Protein AF-F8N6T9-F1 (afdb_monomer_lite)

Sequence (115 aa):
MFSNDQNIETIGQLVDVLKHYAGLQKEYIKLGTVEKTVRILTAIAMTVILGLLLVFVLVFLSFAIAFALGPTLGQVAAFSIVSGFHFLIFLLFIVFRKQWIERPLVRFLSKLLLS

Secondary structure (DSSP, 8-state):
--SHHHHHHHHHHHHHHHHHHHHHHHHHHHHHHHHHHHHHHHHHHHHHHHHHHHHHHHHHHHHHHHHHHHHHH-HHHHHHHHHHHHHHHHHHHHHTHIIIIIHHHHHHHHHHH--

Foldseek 3Di:
DPPPVVVVVVVVVVVVVVVVVVVVVVVVVVVLVVVLVVLVVVVVVVCVVVVVVVVVVLVVVLVVQLVVCCVPPHNVVSNVVSVVVVVVVVVVCVVCVCPPPVVVVVVSVCVSVVD

pLDDT: mean 72.51, std 12.11, range [44.69, 89.25]

InterPro domains:
  IPR009937 Putative Actinobacterial Holin-X, holin superfamily III [PF07332] (12-97)

Organism: NCBI:txid688246

Structure (mmCIF, N/CA/C/O backbone):
data_AF-F8N6T9-F1
#
_entry.id   AF-F8N6T9-F1
#
loop_
_atom_site.group_PDB
_atom_site.id
_atom_site.type_symbol
_atom_site.label_atom_id
_atom_site.label_alt_id
_atom_site.label_comp_id
_atom_site.label_asym_id
_atom_site.label_entity_id
_atom_site.label_seq_id
_atom_site.pdbx_PDB_ins_code
_atom_site.Cartn_x
_atom_site.Cartn_y
_atom_site.Cartn_z
_atom_site.occupancy
_atom_site.B_iso_or_equiv
_atom_site.auth_seq_id
_atom_site.auth_comp_id
_atom_site.auth_asym_id
_atom_site.auth_atom_id
_atom_site.pdbx_PDB_model_num
ATOM 1 N N . MET A 1 1 ? -47.021 -3.264 60.156 1.00 46.91 1 MET A N 1
ATOM 2 C CA . MET A 1 1 ? -46.511 -2.102 59.397 1.00 46.91 1 MET A CA 1
ATOM 3 C C . MET A 1 1 ? -44.973 -2.091 59.390 1.00 46.91 1 MET A C 1
ATOM 5 O O . MET A 1 1 ? -44.391 -1.052 59.626 1.00 46.91 1 MET A O 1
ATOM 9 N N . PHE A 1 2 ? -44.305 -3.234 59.148 1.00 44.69 2 PHE A N 1
ATOM 10 C CA . PHE A 1 2 ? -42.852 -3.369 59.401 1.00 44.69 2 PHE A CA 1
ATOM 11 C C . PHE A 1 2 ? -42.045 -4.072 58.290 1.00 44.69 2 PHE A C 1
ATOM 13 O O . PHE A 1 2 ? -40.848 -4.263 58.446 1.00 44.69 2 PHE A O 1
ATOM 20 N N . SER A 1 3 ? -42.656 -4.440 57.157 1.00 53.38 3 SER A N 1
ATOM 21 C CA . SER A 1 3 ? -41.920 -5.074 56.040 1.00 53.38 3 SER A CA 1
ATOM 22 C C . SER A 1 3 ? -41.518 -4.107 54.925 1.00 53.38 3 SER A C 1
ATOM 24 O O . SER A 1 3 ? -40.742 -4.487 54.055 1.00 53.38 3 SER A O 1
ATOM 26 N N . ASN A 1 4 ? -42.031 -2.873 54.925 1.00 57.50 4 ASN A N 1
ATOM 27 C CA . ASN A 1 4 ? -41.746 -1.916 53.854 1.00 57.50 4 ASN A CA 1
ATOM 28 C C . ASN A 1 4 ? -40.362 -1.264 54.016 1.00 57.50 4 ASN A C 1
ATOM 30 O O . ASN A 1 4 ? -39.658 -1.066 53.030 1.00 57.50 4 ASN A O 1
ATOM 34 N N . ASP A 1 5 ? -39.939 -1.015 55.257 1.00 59.78 5 ASP A N 1
ATOM 35 C CA . ASP A 1 5 ? -38.715 -0.256 55.541 1.00 59.78 5 ASP A CA 1
ATOM 36 C C . ASP A 1 5 ? -37.439 -1.074 55.279 1.00 59.78 5 ASP A C 1
ATOM 38 O O . ASP A 1 5 ? -36.495 -0.561 54.682 1.00 59.78 5 ASP A O 1
ATOM 42 N N . GLN A 1 6 ? -37.437 -2.380 55.585 1.00 59.78 6 GLN A N 1
ATOM 43 C CA . GLN A 1 6 ? -36.299 -3.260 55.263 1.00 59.78 6 GLN A CA 1
ATOM 44 C C . GLN A 1 6 ? -36.103 -3.466 53.756 1.00 59.78 6 GLN A C 1
ATOM 46 O O . GLN A 1 6 ? -34.983 -3.664 53.282 1.00 59.78 6 GLN A O 1
ATOM 51 N N . ASN A 1 7 ? -37.187 -3.411 52.979 1.00 59.94 7 ASN A N 1
ATOM 52 C CA . ASN A 1 7 ? -37.116 -3.592 51.535 1.00 59.94 7 ASN A CA 1
ATOM 53 C C . ASN A 1 7 ? -36.502 -2.354 50.860 1.00 59.94 7 ASN A C 1
ATOM 55 O O . ASN A 1 7 ? -35.681 -2.486 49.958 1.00 59.94 7 ASN A O 1
ATOM 59 N N . ILE A 1 8 ? -36.835 -1.152 51.347 1.00 63.53 8 ILE A N 1
ATOM 60 C CA . ILE A 1 8 ? -36.264 0.115 50.863 1.00 63.53 8 ILE A CA 1
ATOM 61 C C . ILE A 1 8 ? -34.759 0.191 51.161 1.00 63.53 8 ILE A C 1
ATOM 63 O O . ILE A 1 8 ? -33.987 0.612 50.301 1.00 63.53 8 ILE A O 1
ATOM 67 N N . GLU A 1 9 ? -34.326 -0.275 52.332 1.00 64.00 9 GLU A N 1
ATOM 68 C CA . GLU A 1 9 ? -32.909 -0.321 52.709 1.00 64.00 9 GLU A CA 1
ATOM 69 C C . GLU A 1 9 ? -32.112 -1.324 51.852 1.00 64.00 9 GLU A C 1
ATOM 71 O O . GLU A 1 9 ? -31.028 -1.010 51.358 1.00 64.00 9 GLU A O 1
ATOM 76 N N . THR A 1 10 ? -32.705 -2.486 51.556 1.00 65.25 10 THR A N 1
ATOM 77 C CA . THR A 1 10 ? -32.126 -3.500 50.655 1.00 65.25 10 THR A CA 1
ATOM 78 C C . THR A 1 10 ? -32.022 -2.991 49.211 1.00 65.25 10 THR A C 1
ATOM 80 O O . THR A 1 10 ? -31.005 -3.194 48.545 1.00 65.25 10 THR A O 1
ATOM 83 N N . ILE A 1 11 ? -33.045 -2.276 48.722 1.00 68.75 11 ILE A N 1
ATOM 84 C CA . ILE A 1 11 ? -33.033 -1.629 47.397 1.00 68.75 11 ILE A CA 1
ATOM 85 C C . ILE A 1 11 ? -31.953 -0.534 47.349 1.00 68.75 11 ILE A C 1
ATOM 87 O O . ILE A 1 11 ? -31.243 -0.420 46.351 1.00 68.75 11 ILE A O 1
ATOM 91 N N . GLY A 1 12 ? -31.783 0.237 48.427 1.00 70.00 12 GLY A N 1
ATOM 92 C CA . GLY A 1 12 ? -30.731 1.250 48.548 1.00 70.00 12 GLY A CA 1
ATOM 93 C C . GLY A 1 12 ? -29.324 0.655 48.473 1.00 70.00 12 GLY A C 1
ATOM 94 O O . GLY A 1 12 ? -28.495 1.136 47.700 1.00 70.00 12 GLY A O 1
ATOM 95 N N . GLN A 1 13 ? -29.076 -0.444 49.189 1.00 68.94 13 GLN A N 1
ATOM 96 C CA . GLN A 1 13 ? -27.798 -1.161 49.134 1.00 68.94 13 GLN A CA 1
ATOM 97 C C . GLN A 1 13 ? -27.524 -1.775 47.752 1.00 68.94 13 GLN A C 1
ATOM 99 O O . GLN A 1 13 ? -26.397 -1.708 47.263 1.00 68.94 13 GLN A O 1
ATOM 104 N N . LEU A 1 14 ? -28.544 -2.312 47.075 1.00 67.50 14 LEU A N 1
ATOM 105 C CA . LEU A 1 14 ? -28.420 -2.822 45.703 1.00 67.50 14 LEU A CA 1
ATOM 106 C C . LEU A 1 14 ? -28.053 -1.717 44.702 1.00 67.50 14 LEU A C 1
ATOM 108 O O . LEU A 1 14 ? -27.218 -1.938 43.824 1.00 67.50 14 LEU A O 1
ATOM 112 N N . VAL A 1 15 ? -28.637 -0.523 44.839 1.00 69.00 15 VAL A N 1
ATOM 113 C CA . VAL A 1 15 ? -28.320 0.640 43.992 1.00 69.00 15 VAL A CA 1
ATOM 114 C C . VAL A 1 15 ? -26.887 1.129 44.221 1.00 69.00 15 VAL A C 1
ATOM 116 O O . VAL A 1 15 ? -26.214 1.499 43.257 1.00 69.00 15 VAL A O 1
ATOM 119 N N . ASP A 1 16 ? -26.393 1.094 45.458 1.00 68.69 16 ASP A N 1
ATOM 120 C CA . ASP A 1 16 ? -25.018 1.490 45.780 1.00 6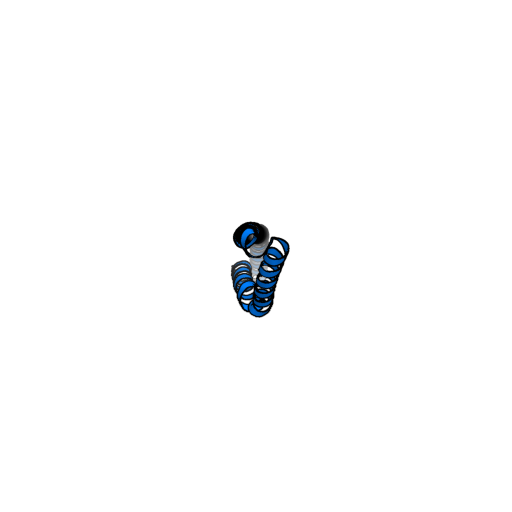8.69 16 ASP A CA 1
ATOM 121 C C . ASP A 1 16 ? -23.983 0.480 45.269 1.00 68.69 16 ASP A C 1
ATOM 123 O O . ASP A 1 16 ? -22.975 0.866 44.672 1.00 68.69 16 ASP A O 1
ATOM 127 N N . VAL A 1 17 ? -24.269 -0.821 45.385 1.00 64.75 17 VAL A N 1
ATOM 128 C CA . VAL A 1 17 ? -23.430 -1.880 44.801 1.00 64.75 17 VAL A CA 1
ATOM 129 C C . VAL A 1 17 ? -23.424 -1.790 43.272 1.00 64.75 17 VAL A C 1
ATOM 131 O O . VAL A 1 17 ? -22.362 -1.907 42.661 1.00 64.75 17 VAL A O 1
ATOM 134 N N . LEU A 1 18 ? -24.570 -1.503 42.640 1.00 62.22 18 LEU A N 1
ATOM 135 C CA . LEU A 1 18 ? -24.668 -1.269 41.193 1.00 62.22 18 LEU A CA 1
ATOM 136 C C . LEU A 1 18 ? -23.897 -0.020 40.747 1.00 62.22 18 LEU A C 1
ATOM 138 O O . LEU A 1 18 ? -23.212 -0.062 39.725 1.00 62.22 18 LEU A O 1
ATOM 142 N N . LYS A 1 19 ? -23.954 1.081 41.508 1.00 62.69 19 LYS A N 1
ATOM 143 C CA . LYS A 1 19 ? -23.142 2.285 41.259 1.00 62.69 19 LYS A CA 1
ATOM 144 C C . LYS A 1 19 ? -21.652 1.990 41.366 1.00 62.69 19 LYS A C 1
ATOM 146 O O . LYS A 1 19 ? -20.878 2.464 40.532 1.00 62.69 19 LYS A O 1
ATOM 151 N N . HIS A 1 20 ? -21.251 1.204 42.361 1.00 61.69 20 HIS A N 1
ATOM 152 C CA . HIS A 1 20 ? -19.854 0.848 42.557 1.00 61.69 20 HIS A CA 1
ATOM 153 C C . HIS A 1 20 ? -19.339 -0.075 41.440 1.00 61.69 20 HIS A C 1
ATOM 155 O O . HIS A 1 20 ? -18.259 0.167 40.896 1.00 61.69 20 HIS A O 1
ATOM 161 N N . TYR A 1 21 ? -20.155 -1.044 41.006 1.00 55.69 21 TYR A N 1
ATOM 162 C CA . TYR A 1 21 ? -19.875 -1.896 39.846 1.00 55.69 21 TYR A CA 1
ATOM 163 C C . TYR A 1 21 ? -19.793 -1.099 38.539 1.00 55.69 21 TYR A C 1
ATOM 165 O O . TYR A 1 21 ? -18.856 -1.285 37.765 1.00 55.69 21 TYR A O 1
ATOM 173 N N . ALA A 1 22 ? -20.716 -0.161 38.307 1.00 59.09 22 ALA A N 1
ATOM 174 C CA . ALA A 1 22 ? -20.695 0.716 37.135 1.00 59.09 22 ALA A CA 1
ATOM 175 C C . ALA A 1 22 ? -19.468 1.652 37.123 1.00 59.09 22 ALA A C 1
ATOM 177 O O . ALA A 1 22 ? -18.948 1.985 36.055 1.00 59.09 22 ALA A O 1
ATOM 178 N N . GLY A 1 23 ? -18.982 2.051 38.304 1.00 57.94 23 GLY A N 1
ATOM 179 C CA . GLY A 1 23 ? -17.737 2.801 38.478 1.00 57.94 23 GLY A CA 1
ATOM 180 C C . GLY A 1 23 ? -16.505 2.011 38.028 1.00 57.94 23 GLY A C 1
ATOM 181 O O . GLY A 1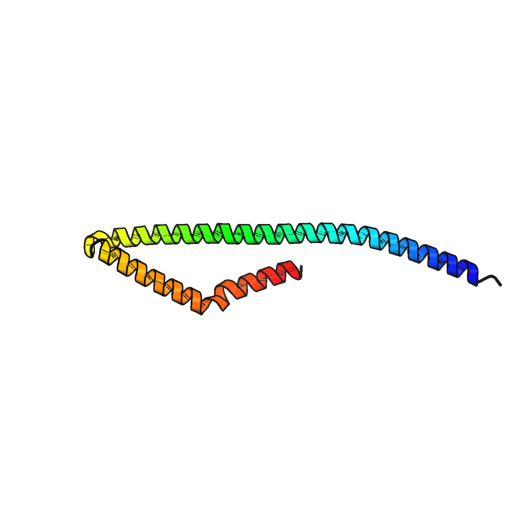 23 ? -15.729 2.517 37.218 1.00 57.94 23 GLY A O 1
ATOM 182 N N . LEU A 1 24 ? -16.372 0.753 38.468 1.00 55.19 24 LEU A N 1
ATOM 183 C CA . LEU A 1 24 ? -15.285 -0.142 38.038 1.00 55.19 24 LEU A CA 1
ATOM 184 C C . LEU A 1 24 ? -15.378 -0.496 36.545 1.00 55.19 24 LEU A C 1
ATOM 186 O O . LEU A 1 24 ? -14.368 -0.543 35.843 1.00 55.19 24 LEU A O 1
ATOM 190 N N . GLN A 1 25 ? -16.591 -0.701 36.030 1.00 54.78 25 GLN A N 1
ATOM 191 C CA . GLN A 1 25 ? -16.816 -1.026 34.621 1.00 54.78 25 GLN A CA 1
ATOM 192 C C . GLN A 1 25 ? -16.384 0.124 33.696 1.00 54.78 25 GLN A C 1
ATOM 194 O O . GLN A 1 25 ? -15.849 -0.116 32.616 1.00 54.78 25 GLN A O 1
ATOM 199 N N . LYS A 1 26 ? -16.532 1.381 34.138 1.00 54.25 26 LYS A N 1
ATOM 200 C CA . LYS A 1 26 ? -16.050 2.572 3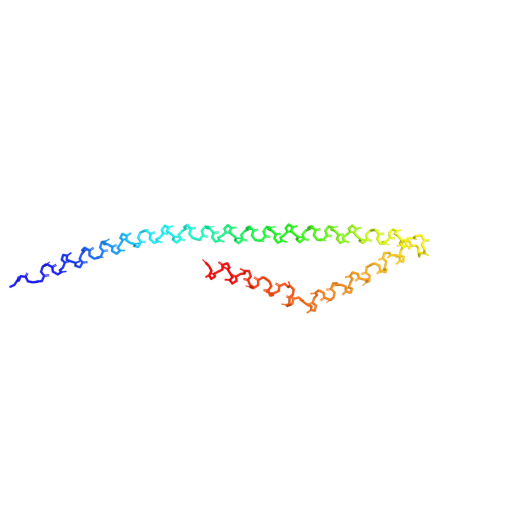3.418 1.00 54.25 26 LYS A CA 1
ATOM 201 C C . LYS A 1 26 ? -14.535 2.569 33.216 1.00 54.25 26 LYS A C 1
ATOM 203 O O . LYS A 1 26 ? -14.068 2.948 32.144 1.00 54.25 26 LYS A O 1
ATOM 208 N N . GLU A 1 27 ? -13.774 2.151 34.222 1.00 54.91 27 GLU A N 1
ATOM 209 C CA . GLU A 1 27 ? -12.310 2.129 34.168 1.00 54.91 27 GLU A CA 1
ATOM 210 C C . GLU A 1 27 ? -11.791 0.972 33.303 1.00 54.91 27 GLU A C 1
ATOM 212 O O . GLU A 1 27 ? -10.906 1.174 32.470 1.00 54.91 27 GLU A O 1
ATOM 217 N N . TYR A 1 28 ? -12.443 -0.193 33.376 1.00 50.78 28 TYR A N 1
ATOM 218 C CA . TYR A 1 28 ? -12.181 -1.326 32.481 1.00 50.78 28 TYR A CA 1
ATOM 219 C C . TYR A 1 28 ? -12.523 -1.027 31.014 1.00 50.78 28 TYR A C 1
ATOM 221 O O . TYR A 1 28 ? -11.753 -1.377 30.122 1.00 50.78 28 TYR A O 1
ATOM 229 N N . ILE A 1 29 ? -13.631 -0.327 30.739 1.00 54.34 29 ILE A N 1
ATOM 230 C CA . ILE A 1 29 ? -13.976 0.111 29.374 1.00 54.34 29 ILE A CA 1
ATOM 231 C C . ILE A 1 29 ? -12.947 1.127 28.862 1.00 54.34 29 ILE A C 1
ATOM 233 O O . ILE A 1 29 ? -12.556 1.082 27.694 1.00 54.34 29 ILE A O 1
ATOM 237 N N . LYS A 1 30 ? -12.469 2.027 29.727 1.00 56.59 30 LYS A N 1
ATOM 238 C CA . LYS A 1 30 ? -11.462 3.031 29.367 1.00 56.59 30 LYS A CA 1
ATOM 239 C C . LYS A 1 30 ? -10.121 2.379 29.020 1.00 56.59 30 LYS A C 1
ATOM 241 O O . LYS A 1 30 ? -9.549 2.702 27.982 1.00 56.59 30 LYS A O 1
ATOM 246 N N . LEU A 1 31 ? -9.661 1.426 29.832 1.00 59.75 31 LEU A N 1
ATOM 247 C CA . LEU A 1 31 ? -8.431 0.667 29.584 1.00 59.75 31 LEU A CA 1
ATOM 248 C C . LEU A 1 31 ? -8.550 -0.231 28.347 1.00 59.75 31 LEU A C 1
ATOM 250 O O . LEU A 1 31 ? -7.667 -0.200 27.491 1.00 59.75 31 LEU A O 1
ATOM 254 N N . GLY A 1 32 ? -9.677 -0.928 28.180 1.00 60.47 32 GLY A N 1
ATOM 255 C CA . GLY A 1 32 ? -9.945 -1.735 26.988 1.00 60.47 32 GLY A CA 1
ATOM 256 C C . GLY A 1 32 ? -9.963 -0.899 25.707 1.00 60.47 32 GLY A C 1
ATOM 257 O O . GLY A 1 32 ? -9.435 -1.322 24.683 1.00 60.47 32 GLY A O 1
ATOM 258 N N . THR A 1 33 ? -10.486 0.330 25.761 1.00 61.28 33 THR A N 1
ATOM 259 C CA . THR A 1 33 ? -10.487 1.253 24.612 1.00 61.28 33 THR A CA 1
ATOM 260 C C . THR A 1 33 ? -9.072 1.707 24.243 1.00 61.28 33 THR A C 1
ATOM 262 O O . THR A 1 33 ? -8.733 1.757 23.058 1.00 61.28 33 THR A O 1
ATOM 265 N N . VAL A 1 34 ? -8.226 2.005 25.235 1.00 70.44 34 VAL A N 1
ATOM 266 C CA . VAL A 1 34 ? -6.823 2.390 25.005 1.00 70.44 34 VAL A CA 1
ATOM 267 C C . VAL A 1 34 ? -6.038 1.226 24.407 1.00 70.44 34 VAL A C 1
ATOM 269 O O . VAL A 1 34 ? -5.357 1.412 23.400 1.00 70.44 34 VAL A O 1
ATOM 272 N N . GLU A 1 35 ? -6.181 0.019 24.952 1.00 69.38 35 GLU A N 1
ATOM 273 C CA . GLU A 1 35 ? -5.481 -1.166 24.447 1.00 69.38 35 GLU A CA 1
ATOM 274 C C . GLU A 1 35 ? -5.874 -1.481 22.994 1.00 69.38 35 GLU A C 1
ATOM 276 O O . GLU A 1 35 ? -5.017 -1.728 22.140 1.00 69.38 35 GLU A O 1
ATOM 281 N N . LYS A 1 36 ? -7.168 -1.374 22.672 1.00 72.00 36 LYS A N 1
ATOM 282 C CA . LYS A 1 36 ? -7.695 -1.546 21.310 1.00 72.00 36 LYS A CA 1
ATOM 283 C C . LYS A 1 36 ? -7.150 -0.489 20.352 1.00 72.00 36 LYS A C 1
ATOM 285 O O . LYS A 1 36 ? -6.741 -0.819 19.241 1.00 72.00 36 LYS A O 1
ATOM 290 N N . THR A 1 37 ? -7.082 0.763 20.800 1.00 71.19 37 THR A N 1
ATOM 291 C CA . THR A 1 37 ? -6.534 1.882 20.020 1.00 71.19 37 THR A CA 1
ATOM 292 C C . THR A 1 37 ? -5.056 1.667 19.714 1.00 71.19 37 THR A C 1
ATOM 294 O O . THR A 1 37 ? -4.655 1.771 18.556 1.00 71.19 37 THR A O 1
ATOM 297 N N . VAL A 1 38 ? -4.254 1.293 20.716 1.00 80.19 38 VAL A N 1
ATOM 298 C CA . VAL A 1 38 ? -2.828 0.989 20.530 1.00 80.19 38 VAL A CA 1
ATOM 299 C C . VAL A 1 38 ? -2.661 -0.189 19.577 1.00 80.19 38 VAL A C 1
ATOM 301 O O . VAL A 1 38 ? -1.877 -0.094 18.643 1.00 80.19 38 VAL A O 1
ATOM 304 N N . ARG A 1 39 ? -3.449 -1.260 19.722 1.00 77.19 39 ARG A N 1
ATOM 305 C CA . ARG A 1 39 ? -3.385 -2.426 18.830 1.00 77.19 39 ARG A CA 1
ATOM 306 C C . ARG A 1 39 ? -3.704 -2.069 17.372 1.00 77.19 39 ARG A C 1
ATOM 308 O O . ARG A 1 39 ? -3.006 -2.542 16.477 1.00 77.19 39 ARG A O 1
ATOM 315 N N . ILE A 1 40 ? -4.712 -1.225 17.119 1.00 75.19 40 ILE A N 1
ATOM 316 C CA . ILE A 1 40 ? -5.014 -0.711 15.767 1.00 75.19 40 ILE A CA 1
ATOM 317 C C . ILE A 1 40 ? -3.840 0.120 15.253 1.00 75.19 40 ILE A C 1
ATOM 319 O O . ILE A 1 40 ? -3.399 -0.075 14.122 1.00 75.19 40 ILE A O 1
ATOM 323 N N . LEU A 1 41 ? -3.308 1.015 16.086 1.00 77.38 41 LEU A N 1
ATOM 324 C CA . LEU A 1 41 ? -2.192 1.878 15.721 1.00 77.38 41 LEU A CA 1
ATOM 325 C C . LEU A 1 41 ? -0.945 1.059 15.360 1.00 77.38 41 LEU A C 1
ATOM 327 O O . LEU A 1 41 ? -0.345 1.289 14.314 1.00 77.38 41 LEU A O 1
ATOM 331 N N . THR A 1 42 ? -0.595 0.058 16.172 1.00 80.25 42 THR A N 1
ATOM 332 C CA . THR A 1 42 ? 0.521 -0.860 15.917 1.00 80.25 42 THR A CA 1
ATOM 333 C C . THR A 1 42 ? 0.305 -1.650 14.634 1.00 80.25 42 THR A C 1
ATOM 335 O O . THR A 1 42 ? 1.245 -1.836 13.870 1.00 80.25 42 THR A O 1
ATOM 338 N N . ALA A 1 43 ? -0.921 -2.084 14.353 1.00 77.06 43 ALA A N 1
ATOM 339 C CA . ALA A 1 43 ? -1.231 -2.807 13.128 1.00 77.06 43 ALA A CA 1
ATOM 340 C C . ALA A 1 43 ? -1.111 -1.948 11.870 1.00 77.06 43 ALA A C 1
ATOM 342 O O . ALA A 1 43 ? -0.556 -2.396 10.865 1.00 77.06 43 ALA A O 1
ATOM 343 N N . ILE A 1 44 ? -1.613 -0.712 11.929 1.00 78.25 44 ILE A N 1
ATOM 344 C CA . ILE A 1 44 ? -1.456 0.266 10.854 1.00 78.25 44 ILE A CA 1
ATOM 345 C C . ILE A 1 44 ? 0.033 0.540 10.657 1.00 78.25 44 ILE A C 1
ATOM 347 O O . ILE A 1 44 ? 0.518 0.433 9.535 1.00 78.25 44 ILE A O 1
ATOM 351 N N . ALA A 1 45 ? 0.773 0.802 11.736 1.00 83.75 45 ALA A N 1
ATOM 352 C CA . ALA A 1 45 ? 2.212 1.026 11.682 1.00 83.75 45 ALA A CA 1
ATOM 353 C C . ALA A 1 45 ? 2.953 -0.168 11.059 1.00 83.75 45 ALA A C 1
ATOM 355 O O . ALA A 1 45 ? 3.719 0.026 10.121 1.00 83.75 45 ALA A O 1
ATOM 356 N N . MET A 1 46 ? 2.679 -1.403 11.495 1.00 78.62 46 MET A N 1
ATOM 357 C CA . MET A 1 46 ? 3.260 -2.613 10.899 1.00 78.62 46 MET A CA 1
ATOM 358 C C . MET A 1 46 ? 2.935 -2.731 9.412 1.00 78.62 46 MET A C 1
ATOM 360 O O . MET A 1 46 ? 3.825 -3.020 8.617 1.00 78.62 46 MET A O 1
ATOM 364 N N . THR A 1 47 ? 1.681 -2.491 9.029 1.00 78.25 47 THR A N 1
ATOM 365 C CA . THR A 1 47 ? 1.242 -2.565 7.630 1.00 78.25 47 THR A CA 1
ATOM 366 C C . THR A 1 47 ? 1.958 -1.522 6.777 1.00 78.25 47 THR A C 1
ATOM 368 O O . THR A 1 47 ? 2.417 -1.836 5.683 1.00 78.25 47 THR A O 1
ATOM 371 N N . VAL A 1 48 ? 2.101 -0.297 7.286 1.00 83.50 48 VAL A N 1
ATOM 372 C CA . VAL A 1 48 ? 2.815 0.791 6.610 1.00 83.50 48 VAL A CA 1
ATOM 373 C C . VAL A 1 48 ? 4.300 0.464 6.475 1.00 83.50 48 VAL A C 1
ATOM 375 O O . VAL A 1 48 ? 4.840 0.595 5.383 1.00 83.50 48 VAL A O 1
ATOM 378 N N . ILE A 1 49 ? 4.949 -0.009 7.543 1.00 89.06 49 ILE A N 1
ATOM 379 C CA . ILE A 1 49 ? 6.372 -0.379 7.533 1.00 89.06 49 ILE A CA 1
ATOM 380 C C . ILE A 1 49 ? 6.628 -1.518 6.540 1.00 89.06 49 ILE A C 1
ATOM 382 O O . ILE A 1 49 ? 7.512 -1.405 5.695 1.00 89.06 49 ILE A O 1
ATOM 386 N N . LEU A 1 50 ? 5.837 -2.594 6.602 1.00 81.50 50 LEU A N 1
ATOM 387 C CA . LEU A 1 50 ? 5.945 -3.720 5.670 1.00 81.50 50 LEU A CA 1
ATOM 388 C C . LEU A 1 50 ? 5.656 -3.291 4.229 1.00 81.50 50 LEU A C 1
ATOM 390 O O . LEU A 1 50 ? 6.381 -3.686 3.321 1.00 81.50 50 LEU A O 1
ATOM 394 N N . GLY A 1 51 ? 4.628 -2.467 4.018 1.00 84.56 51 GLY A N 1
ATOM 395 C CA . GLY A 1 51 ? 4.281 -1.933 2.704 1.00 84.56 51 GLY A CA 1
ATOM 396 C C . GLY A 1 51 ? 5.405 -1.084 2.113 1.00 84.56 51 GLY A C 1
ATOM 397 O O . GLY A 1 51 ? 5.793 -1.297 0.967 1.00 84.56 51 GLY A O 1
ATOM 398 N N . LEU A 1 52 ? 5.983 -0.182 2.909 1.00 86.00 52 LEU A N 1
ATOM 399 C CA . LEU A 1 52 ? 7.150 0.614 2.525 1.00 86.00 52 LEU A CA 1
ATOM 400 C C . LEU A 1 52 ? 8.336 -0.275 2.160 1.00 86.00 52 LEU A C 1
ATOM 402 O O . LEU A 1 52 ? 8.945 -0.068 1.113 1.00 86.00 52 LEU A O 1
ATOM 406 N N . LEU A 1 53 ? 8.641 -1.278 2.986 1.00 89.25 53 LEU A N 1
ATOM 407 C CA . LEU A 1 53 ? 9.744 -2.201 2.733 1.00 89.25 53 LEU A CA 1
ATOM 408 C C . LEU A 1 53 ? 9.550 -2.955 1.410 1.00 89.25 53 LEU A C 1
ATOM 410 O O . LEU A 1 53 ? 10.483 -3.078 0.620 1.00 89.25 53 LEU A O 1
ATOM 414 N N . LEU A 1 54 ? 8.327 -3.412 1.142 1.00 84.56 54 LEU A N 1
ATOM 415 C CA . LEU A 1 54 ? 7.977 -4.120 -0.086 1.00 84.56 54 LEU A CA 1
ATOM 416 C C . LEU A 1 54 ? 8.147 -3.214 -1.315 1.00 84.56 54 LEU A C 1
ATOM 418 O O . LEU A 1 54 ? 8.774 -3.622 -2.292 1.00 84.56 54 LEU A O 1
ATOM 422 N N . VAL A 1 55 ? 7.667 -1.967 -1.248 1.00 85.44 55 VAL A N 1
ATOM 423 C CA . VAL A 1 55 ? 7.875 -0.969 -2.313 1.00 85.44 55 VAL A CA 1
ATOM 424 C C . VAL A 1 55 ? 9.365 -0.723 -2.546 1.00 85.44 55 VAL A C 1
ATOM 426 O O . VAL A 1 55 ? 9.808 -0.724 -3.693 1.00 85.44 55 VAL A O 1
ATOM 429 N N . PHE A 1 56 ? 10.152 -0.578 -1.479 1.00 89.12 56 PHE A N 1
ATOM 430 C CA . PHE A 1 56 ? 11.603 -0.415 -1.573 1.00 89.12 56 PHE A CA 1
ATOM 431 C C . PHE A 1 56 ? 12.263 -1.573 -2.329 1.00 89.12 56 PHE A C 1
ATOM 433 O O . PHE A 1 56 ? 13.024 -1.341 -3.269 1.00 89.12 56 PHE A O 1
ATOM 440 N N . VAL A 1 57 ? 11.937 -2.815 -1.965 1.00 88.88 57 VAL A N 1
ATOM 441 C CA . VAL A 1 57 ? 12.463 -4.010 -2.640 1.00 88.88 57 VAL A CA 1
ATOM 442 C C . VAL A 1 57 ? 12.076 -4.026 -4.120 1.00 88.88 57 VAL A C 1
ATOM 444 O O . VAL A 1 57 ? 12.934 -4.280 -4.963 1.00 88.88 57 VAL A O 1
ATOM 447 N N . LEU A 1 58 ? 10.821 -3.714 -4.459 1.00 85.62 58 LEU A N 1
ATOM 448 C CA . LEU A 1 58 ? 10.358 -3.681 -5.851 1.00 85.62 58 LEU A CA 1
ATOM 449 C C . LEU A 1 58 ? 11.103 -2.641 -6.693 1.00 85.62 58 LEU A C 1
ATOM 451 O O . LEU A 1 58 ? 11.482 -2.926 -7.829 1.00 85.62 58 LEU A O 1
ATOM 455 N N . VAL A 1 59 ? 11.355 -1.454 -6.140 1.00 86.50 59 VAL A N 1
ATOM 456 C CA . VAL A 1 59 ? 12.110 -0.401 -6.832 1.00 86.50 59 VAL A CA 1
ATOM 457 C C . VAL A 1 59 ? 13.548 -0.852 -7.091 1.00 86.50 59 VAL A C 1
ATOM 459 O O . VAL A 1 59 ? 14.023 -0.763 -8.223 1.00 86.50 59 VAL A O 1
ATOM 462 N N . PHE A 1 60 ? 14.235 -1.400 -6.085 1.00 88.75 60 PHE A N 1
ATOM 463 C CA . PHE A 1 60 ? 15.598 -1.910 -6.267 1.00 88.75 60 PHE A CA 1
ATOM 464 C C . PHE A 1 60 ? 15.666 -3.067 -7.266 1.00 88.75 60 PHE A C 1
ATOM 466 O O . PHE A 1 60 ? 16.565 -3.106 -8.107 1.00 88.75 60 PHE A O 1
ATOM 473 N N . LEU A 1 61 ? 14.692 -3.975 -7.225 1.00 88.00 61 LEU A N 1
ATOM 474 C CA . LEU A 1 61 ? 14.591 -5.071 -8.181 1.00 88.00 61 LEU A CA 1
ATOM 475 C C . LEU A 1 61 ? 14.361 -4.553 -9.608 1.00 88.00 61 LEU A C 1
ATOM 477 O O . LEU A 1 61 ? 14.975 -5.049 -10.550 1.00 88.00 61 LEU A O 1
ATOM 481 N N . SER A 1 62 ? 13.540 -3.512 -9.767 1.00 85.88 62 SER A N 1
ATOM 482 C CA . SER A 1 62 ? 13.316 -2.845 -11.056 1.00 85.88 62 SER A CA 1
ATOM 483 C C . SER A 1 62 ? 14.610 -2.293 -11.638 1.00 85.88 62 SER A C 1
ATOM 485 O O . 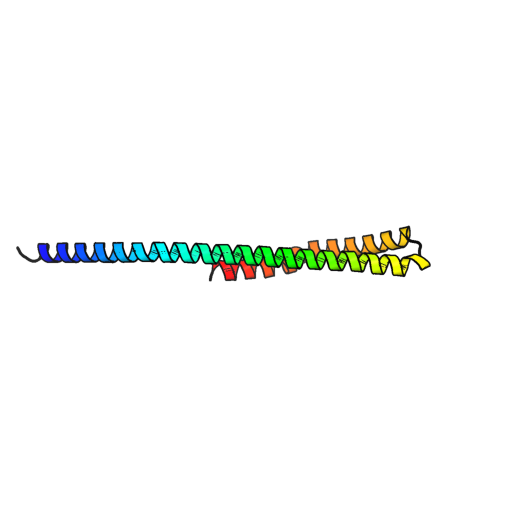SER A 1 62 ? 14.900 -2.518 -12.813 1.00 85.88 62 SER A O 1
ATOM 487 N N . PHE A 1 63 ? 15.408 -1.609 -10.813 1.00 85.25 63 PHE A N 1
ATOM 488 C CA . PHE A 1 63 ? 16.712 -1.105 -11.233 1.00 85.25 63 PHE A CA 1
ATOM 489 C C . PHE A 1 63 ? 17.653 -2.241 -11.624 1.00 85.25 63 PHE A C 1
ATOM 491 O O . PHE A 1 63 ? 18.282 -2.155 -12.674 1.00 85.25 63 PHE A O 1
ATOM 498 N N . ALA A 1 64 ? 17.710 -3.322 -10.844 1.00 88.56 64 ALA A N 1
ATOM 499 C CA . ALA A 1 64 ? 18.549 -4.474 -11.164 1.00 88.56 64 ALA A CA 1
ATOM 500 C C . ALA A 1 64 ? 18.201 -5.075 -12.538 1.00 88.56 64 ALA A C 1
ATOM 502 O O . ALA A 1 64 ? 19.092 -5.317 -13.352 1.00 88.56 64 ALA A O 1
ATOM 503 N N . ILE A 1 65 ? 16.909 -5.254 -12.832 1.00 86.00 65 ILE A N 1
ATOM 504 C CA . ILE A 1 65 ? 16.445 -5.787 -14.121 1.00 86.00 65 ILE A CA 1
ATOM 505 C C . ILE A 1 65 ? 16.748 -4.804 -15.262 1.00 86.00 65 ILE A C 1
ATOM 507 O O . ILE A 1 65 ? 17.238 -5.216 -16.312 1.00 86.00 65 ILE A O 1
ATOM 511 N N . ALA A 1 66 ? 16.504 -3.505 -15.065 1.00 86.94 66 ALA A N 1
ATOM 512 C CA . ALA A 1 66 ? 16.781 -2.487 -16.078 1.00 86.94 66 ALA A CA 1
ATOM 513 C C . ALA A 1 66 ? 18.283 -2.375 -16.398 1.00 86.94 66 ALA A C 1
ATOM 515 O O . ALA A 1 66 ? 18.659 -2.237 -17.562 1.00 86.94 66 ALA A O 1
ATOM 516 N N . PHE A 1 67 ? 19.151 -2.491 -15.389 1.00 83.50 67 PHE A N 1
ATOM 517 C CA . PHE A 1 67 ? 20.601 -2.537 -15.581 1.00 83.50 67 PHE A CA 1
ATOM 518 C C . PHE A 1 67 ? 21.059 -3.828 -16.263 1.00 83.50 67 PHE A C 1
ATOM 520 O O . PHE A 1 67 ? 21.922 -3.763 -17.133 1.00 83.50 67 PHE A O 1
ATOM 527 N N . ALA A 1 68 ? 20.467 -4.980 -15.938 1.00 86.56 68 ALA A N 1
ATOM 528 C CA . ALA A 1 68 ? 20.792 -6.249 -16.591 1.00 86.56 68 ALA A CA 1
ATOM 529 C C . ALA A 1 68 ? 20.378 -6.279 -18.076 1.00 86.56 68 ALA A C 1
ATOM 531 O O . ALA A 1 68 ? 21.098 -6.825 -18.908 1.00 86.56 68 ALA A O 1
ATOM 532 N N . LEU A 1 69 ? 19.240 -5.667 -18.418 1.00 83.12 69 LEU A N 1
ATOM 533 C CA . LEU A 1 69 ? 18.731 -5.562 -19.796 1.00 83.12 69 LEU A CA 1
ATOM 534 C C . LEU A 1 69 ? 19.314 -4.374 -20.578 1.00 83.12 69 LEU A C 1
ATOM 536 O O . LEU A 1 69 ? 19.168 -4.280 -21.796 1.00 83.12 69 LEU A O 1
ATOM 540 N N . GLY A 1 70 ? 19.976 -3.453 -19.885 1.00 84.12 70 GLY A N 1
ATOM 541 C CA . GLY A 1 70 ? 20.571 -2.254 -20.457 1.00 84.12 70 GLY A CA 1
ATOM 542 C C . GLY A 1 70 ? 21.565 -2.498 -21.595 1.00 84.12 70 GLY A C 1
ATOM 543 O O . GLY A 1 70 ? 21.429 -1.849 -22.633 1.00 84.12 70 GLY A O 1
ATOM 544 N N . PRO A 1 71 ? 22.544 -3.407 -21.433 1.00 81.38 71 PRO A N 1
ATOM 545 C CA . PRO A 1 71 ? 23.556 -3.679 -22.450 1.00 81.38 71 PRO A CA 1
ATOM 546 C C . PRO A 1 71 ? 23.002 -4.300 -23.735 1.00 81.38 71 PRO A C 1
ATOM 548 O O . PRO A 1 71 ? 23.616 -4.157 -24.786 1.00 81.38 71 PRO A O 1
ATOM 551 N N . THR A 1 72 ? 21.866 -4.998 -23.668 1.00 81.50 72 THR A N 1
ATOM 552 C CA . THR A 1 72 ? 21.318 -5.755 -24.803 1.00 81.50 72 THR A CA 1
ATOM 553 C C . THR A 1 72 ? 20.287 -4.965 -25.603 1.00 81.50 72 THR A C 1
ATOM 555 O O . THR A 1 72 ? 20.279 -5.054 -26.827 1.00 81.50 72 THR A O 1
ATOM 558 N N . LEU A 1 73 ? 19.420 -4.195 -24.938 1.00 79.88 73 LEU A N 1
ATOM 559 C CA . LEU A 1 73 ? 18.314 -3.471 -25.584 1.00 79.88 73 LEU A CA 1
ATOM 560 C C . LEU A 1 73 ? 18.482 -1.940 -25.564 1.00 79.88 73 LEU A C 1
ATOM 562 O O . LEU A 1 73 ? 17.712 -1.227 -26.206 1.00 79.88 73 LEU A O 1
ATOM 566 N N . GLY A 1 74 ? 19.472 -1.419 -24.838 1.00 83.50 74 GLY A N 1
ATOM 567 C CA . GLY A 1 74 ? 19.589 0.004 -24.530 1.00 83.50 74 GLY A CA 1
ATOM 568 C C . GLY A 1 74 ? 18.709 0.408 -23.342 1.00 83.50 74 GLY A C 1
ATOM 569 O O . GLY A 1 74 ? 17.631 -0.140 -23.107 1.00 83.50 74 GLY A O 1
ATOM 570 N N . GLN A 1 75 ? 19.168 1.401 -22.572 1.00 78.44 75 GLN A N 1
ATOM 571 C CA . GLN A 1 75 ? 18.522 1.816 -21.317 1.00 78.44 75 GLN A CA 1
ATOM 572 C C . GLN A 1 75 ? 17.044 2.198 -21.497 1.00 78.44 75 GLN A C 1
ATOM 574 O O . GLN A 1 75 ? 16.201 1.775 -20.712 1.00 78.44 75 GLN A O 1
ATOM 579 N N . VAL A 1 76 ? 16.705 2.937 -22.558 1.00 83.06 76 VAL A N 1
ATOM 580 C CA . VAL A 1 76 ? 15.332 3.420 -22.797 1.00 83.06 76 VAL A CA 1
ATOM 581 C C . VAL A 1 76 ? 14.351 2.265 -23.029 1.00 83.06 76 VAL A C 1
ATOM 583 O O . VAL A 1 76 ? 13.250 2.254 -22.470 1.00 83.06 76 VAL A O 1
ATOM 586 N N . ALA A 1 77 ? 14.754 1.264 -23.814 1.00 83.12 77 ALA A N 1
ATOM 587 C CA . ALA A 1 77 ? 13.926 0.094 -24.084 1.00 83.12 77 ALA A CA 1
ATOM 588 C C . ALA A 1 77 ? 13.812 -0.809 -22.845 1.00 83.12 77 ALA A C 1
ATOM 590 O O . ALA A 1 77 ? 12.719 -1.277 -22.529 1.00 83.12 77 ALA A O 1
ATOM 591 N N . ALA A 1 78 ? 14.906 -0.983 -22.094 1.00 85.62 78 ALA A N 1
ATOM 592 C CA . ALA A 1 78 ? 14.912 -1.740 -20.844 1.00 85.62 78 ALA A CA 1
ATOM 593 C C . ALA A 1 78 ? 13.935 -1.152 -19.808 1.00 85.62 78 ALA A C 1
ATOM 595 O O . ALA A 1 78 ? 13.097 -1.878 -19.273 1.00 85.62 78 ALA A O 1
ATOM 596 N N . PHE A 1 79 ? 13.964 0.167 -19.581 1.00 83.69 79 PHE A N 1
ATOM 597 C CA . PH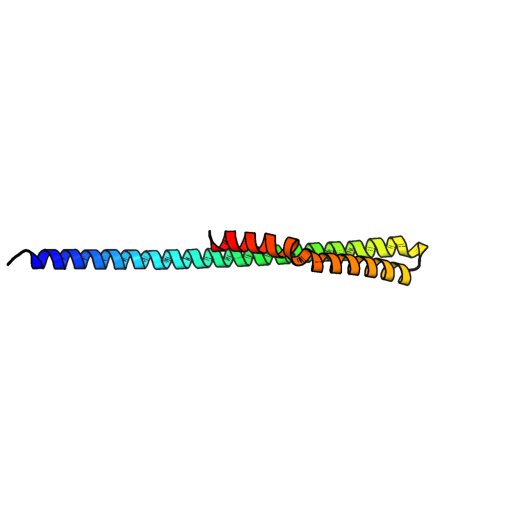E A 1 79 ? 13.013 0.824 -18.676 1.00 83.69 79 PHE A CA 1
ATOM 598 C C . PHE A 1 79 ? 11.565 0.733 -19.172 1.00 83.69 79 PHE A C 1
ATOM 600 O O . PHE A 1 79 ? 10.661 0.535 -18.363 1.00 83.69 79 PHE A O 1
ATOM 607 N N . SER A 1 80 ? 11.331 0.815 -20.485 1.00 86.12 80 SER A N 1
ATOM 608 C CA . SER A 1 80 ? 9.982 0.690 -21.058 1.00 86.12 80 SER A CA 1
ATOM 609 C C . SER A 1 80 ? 9.385 -0.703 -20.830 1.00 86.12 80 SER A C 1
ATOM 611 O O . SER A 1 80 ? 8.221 -0.820 -20.447 1.00 86.12 80 SER A O 1
ATOM 613 N N . ILE A 1 81 ? 10.188 -1.760 -20.987 1.00 85.38 81 ILE A N 1
ATOM 614 C CA . ILE A 1 81 ? 9.761 -3.146 -20.739 1.00 85.38 81 ILE A CA 1
ATOM 615 C C . ILE A 1 81 ? 9.504 -3.381 -19.247 1.00 85.38 81 ILE A C 1
ATOM 617 O O . ILE A 1 81 ? 8.462 -3.927 -18.881 1.00 85.38 81 ILE A O 1
ATOM 621 N N . VAL A 1 82 ? 10.414 -2.934 -18.375 1.00 87.38 82 VAL A N 1
ATOM 622 C CA . VAL A 1 82 ? 10.254 -3.065 -16.917 1.00 87.38 82 VAL A CA 1
ATOM 623 C C . VAL A 1 82 ? 9.019 -2.302 -16.433 1.00 87.38 82 VAL A C 1
ATOM 625 O O . VAL A 1 82 ? 8.272 -2.819 -15.602 1.00 87.38 82 VAL A O 1
ATOM 628 N N . SER A 1 83 ? 8.763 -1.113 -16.984 1.00 85.00 83 SER A N 1
ATOM 629 C CA . SER A 1 83 ? 7.563 -0.320 -16.697 1.00 85.00 83 SER A CA 1
ATOM 630 C C . SER A 1 83 ? 6.287 -1.034 -17.151 1.00 85.00 83 SER A C 1
ATOM 632 O O . SER A 1 83 ? 5.346 -1.163 -16.370 1.00 85.00 83 SER A O 1
ATOM 634 N N . GLY A 1 84 ? 6.268 -1.592 -18.368 1.00 87.94 84 GLY A N 1
ATOM 635 C CA . GLY A 1 84 ? 5.134 -2.378 -18.866 1.00 87.94 84 GLY A CA 1
ATOM 636 C C . GLY A 1 84 ? 4.833 -3.605 -17.998 1.00 87.94 84 GLY A C 1
ATOM 637 O O . GLY A 1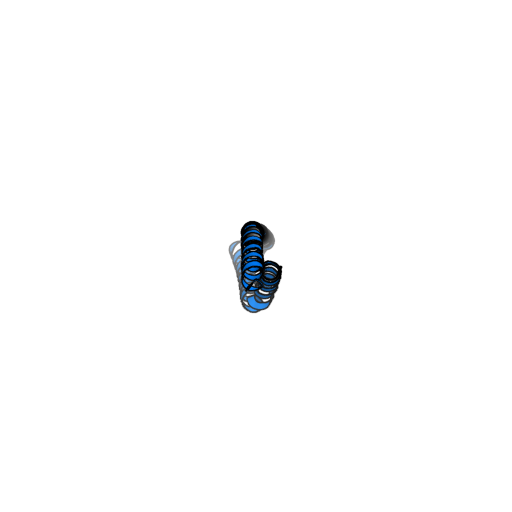 84 ? 3.676 -3.879 -17.680 1.00 87.94 84 GLY A O 1
ATOM 638 N N . PHE A 1 85 ? 5.872 -4.304 -17.536 1.00 85.81 85 PHE A N 1
ATOM 639 C CA . PHE A 1 85 ? 5.725 -5.423 -16.607 1.00 85.81 85 PHE A CA 1
ATOM 640 C C . PHE A 1 85 ? 5.168 -4.984 -15.243 1.00 85.81 85 PHE A C 1
ATOM 642 O O . PHE A 1 85 ? 4.244 -5.610 -14.721 1.00 85.81 85 PHE A O 1
ATOM 649 N N . HIS A 1 86 ? 5.654 -3.868 -14.690 1.00 83.25 86 HIS A N 1
ATOM 650 C CA . HIS A 1 86 ? 5.106 -3.301 -13.453 1.00 83.25 86 HIS A CA 1
ATOM 651 C C . HIS A 1 86 ? 3.653 -2.858 -13.611 1.00 83.25 86 HIS A C 1
ATOM 653 O O . HIS A 1 86 ? 2.854 -3.063 -12.700 1.00 83.25 86 HIS A O 1
ATOM 659 N N . PHE A 1 87 ? 3.284 -2.310 -14.768 1.00 85.06 87 PHE A N 1
ATOM 660 C CA . PHE A 1 87 ? 1.907 -1.929 -15.068 1.00 85.06 87 PHE A CA 1
ATOM 661 C C . PHE A 1 87 ? 0.974 -3.146 -15.107 1.00 85.06 87 PHE A C 1
ATOM 663 O O . PHE A 1 87 ? -0.128 -3.098 -14.563 1.00 85.06 87 PHE A O 1
ATOM 670 N N . LEU A 1 88 ? 1.431 -4.270 -15.670 1.00 85.88 88 LEU A N 1
ATOM 671 C CA . LEU A 1 88 ? 0.691 -5.535 -15.634 1.00 85.88 88 LEU A CA 1
ATOM 672 C C . LEU A 1 88 ? 0.532 -6.070 -14.208 1.00 85.88 88 LEU A C 1
ATOM 674 O O . LEU A 1 88 ? -0.570 -6.471 -13.835 1.00 85.88 88 LEU A O 1
ATOM 678 N N . ILE A 1 89 ? 1.592 -6.038 -13.392 1.00 82.88 89 ILE A N 1
ATOM 679 C CA . ILE A 1 89 ? 1.514 -6.411 -11.970 1.00 82.88 89 ILE A CA 1
ATOM 680 C C . ILE A 1 89 ? 0.532 -5.502 -11.229 1.00 82.88 89 ILE A C 1
ATOM 682 O O . ILE A 1 89 ? -0.280 -5.990 -10.447 1.00 82.88 89 ILE A O 1
ATOM 686 N N . PHE A 1 90 ? 0.573 -4.195 -11.486 1.00 81.06 90 PHE A N 1
ATOM 687 C CA . PHE A 1 90 ? -0.338 -3.227 -10.888 1.00 81.06 90 PHE A CA 1
ATOM 688 C C . PHE A 1 90 ? -1.797 -3.513 -11.269 1.00 81.06 90 PHE A C 1
ATOM 690 O O . PHE A 1 90 ? -2.671 -3.531 -10.402 1.00 81.06 90 PHE A O 1
ATOM 697 N N . LEU A 1 91 ? -2.057 -3.829 -12.542 1.00 82.69 91 LEU A N 1
ATOM 698 C CA . LEU A 1 91 ? -3.376 -4.242 -13.022 1.00 82.69 91 LEU A CA 1
ATOM 699 C C . LEU A 1 91 ? -3.852 -5.525 -12.320 1.00 82.69 91 LEU A C 1
ATOM 701 O O . LEU A 1 91 ? -4.985 -5.589 -11.843 1.00 82.69 91 LEU A O 1
ATOM 705 N N . LEU A 1 92 ? -2.972 -6.524 -12.198 1.00 79.31 92 LEU A N 1
ATOM 706 C CA . LEU A 1 92 ? -3.215 -7.756 -11.444 1.00 79.31 92 LEU A CA 1
ATOM 707 C C . LEU A 1 92 ? -3.565 -7.448 -9.982 1.00 79.31 92 LEU A C 1
ATOM 709 O O . LEU A 1 92 ? -4.569 -7.940 -9.474 1.00 79.31 92 LEU A O 1
ATOM 713 N N . PHE A 1 93 ? -2.806 -6.573 -9.323 1.00 77.06 93 PHE A N 1
ATOM 714 C CA . PHE A 1 93 ? -3.090 -6.131 -7.957 1.00 77.06 93 PHE A CA 1
ATOM 715 C C . PHE A 1 93 ? -4.460 -5.456 -7.829 1.00 77.06 93 PHE A C 1
ATOM 717 O O . PHE A 1 93 ? -5.170 -5.707 -6.855 1.00 77.06 93 PHE A O 1
ATOM 724 N N . ILE A 1 94 ? -4.873 -4.645 -8.809 1.00 72.81 94 ILE A N 1
ATOM 725 C CA . ILE A 1 94 ? -6.205 -4.021 -8.827 1.00 72.81 94 ILE A CA 1
ATOM 726 C C . ILE A 1 94 ? -7.309 -5.074 -8.965 1.00 72.81 94 ILE A C 1
ATOM 728 O O . ILE A 1 94 ? -8.307 -5.012 -8.242 1.00 72.81 94 ILE A O 1
ATOM 732 N N . VAL A 1 95 ? -7.140 -6.055 -9.854 1.00 75.81 95 VAL A N 1
ATOM 733 C CA . VAL A 1 95 ? -8.132 -7.122 -10.072 1.00 75.81 95 VAL A CA 1
ATOM 734 C C . VAL A 1 95 ? -8.250 -8.015 -8.834 1.00 75.81 95 VAL A C 1
ATOM 736 O O . VAL A 1 95 ? -9.352 -8.300 -8.363 1.00 75.81 95 VAL A O 1
ATOM 739 N N . PHE A 1 96 ? -7.119 -8.391 -8.238 1.00 67.56 96 PHE A N 1
ATOM 740 C CA . PHE A 1 96 ? -7.071 -9.225 -7.038 1.00 67.56 96 PHE A CA 1
ATOM 741 C C . PHE A 1 96 ? -7.213 -8.436 -5.727 1.00 67.56 96 PHE A C 1
ATOM 743 O O . PHE A 1 96 ? -7.149 -9.038 -4.647 1.00 67.56 96 PHE A O 1
ATOM 750 N N . ARG A 1 97 ? -7.500 -7.121 -5.785 1.00 62.06 97 ARG A N 1
ATOM 751 C CA . ARG A 1 97 ? -7.592 -6.235 -4.604 1.00 62.06 97 ARG A CA 1
ATOM 752 C C . ARG A 1 97 ? -8.492 -6.805 -3.510 1.00 62.06 97 ARG A C 1
ATOM 754 O O . ARG A 1 97 ? -8.179 -6.711 -2.324 1.00 62.06 97 ARG A O 1
ATOM 761 N N . LYS A 1 98 ? -9.597 -7.445 -3.913 1.00 53.09 98 LYS A N 1
ATOM 762 C CA . LYS A 1 98 ? -10.585 -8.017 -2.991 1.00 53.09 98 LYS A CA 1
ATOM 763 C C . LYS A 1 98 ? -10.051 -9.215 -2.202 1.00 53.09 98 LYS A C 1
ATOM 765 O O . LYS A 1 98 ? -10.422 -9.430 -1.052 1.00 53.09 98 LYS A O 1
ATOM 770 N N . GLN A 1 99 ? -9.177 -10.022 -2.796 1.00 55.09 99 GLN A N 1
ATOM 771 C CA . GLN A 1 99 ? -8.631 -11.205 -2.129 1.00 55.09 99 GLN A CA 1
ATOM 772 C C . GLN A 1 99 ? -7.364 -10.900 -1.330 1.00 55.09 99 GLN A C 1
ATOM 774 O O . GLN A 1 99 ? -7.187 -11.484 -0.264 1.00 55.09 99 GLN A O 1
ATOM 779 N N . TRP A 1 100 ? -6.514 -9.995 -1.817 1.00 55.72 100 TRP A N 1
ATOM 780 C CA . TRP A 1 100 ? -5.195 -9.748 -1.228 1.00 55.72 100 TRP A CA 1
ATOM 781 C C . TRP A 1 100 ? -5.207 -8.672 -0.146 1.00 55.72 100 TRP A C 1
ATOM 783 O O . TRP A 1 100 ? -4.422 -8.760 0.790 1.00 55.72 100 TRP A O 1
ATOM 793 N N . ILE A 1 101 ? -6.098 -7.681 -0.240 1.00 60.72 101 ILE A N 1
ATOM 794 C CA . ILE A 1 101 ? -6.174 -6.578 0.729 1.00 60.72 101 ILE A CA 1
ATOM 795 C C . ILE A 1 101 ? -7.416 -6.740 1.603 1.00 60.72 101 ILE A C 1
ATOM 797 O O . ILE A 1 101 ? -7.308 -6.791 2.823 1.00 60.72 101 ILE A O 1
ATOM 801 N N . GLU A 1 102 ? -8.595 -6.903 0.999 1.00 58.31 102 GLU A N 1
ATOM 802 C CA . GLU A 1 102 ? -9.867 -6.943 1.740 1.00 58.31 102 GLU A CA 1
ATOM 803 C C . GLU A 1 102 ? -9.943 -8.131 2.710 1.00 58.31 102 GLU A C 1
ATOM 805 O O . GLU A 1 102 ? -10.294 -7.952 3.869 1.00 58.31 102 GLU A O 1
ATOM 810 N N . ARG A 1 103 ? -9.570 -9.349 2.297 1.00 61.12 103 ARG A N 1
ATOM 811 C CA . ARG A 1 103 ? -9.665 -10.532 3.176 1.00 61.12 103 ARG A CA 1
ATOM 812 C C . ARG A 1 103 ? -8.739 -10.492 4.399 1.00 61.12 103 ARG A C 1
ATOM 814 O O . ARG A 1 103 ? -9.238 -10.779 5.490 1.00 61.12 103 ARG A O 1
ATOM 821 N N . PRO A 1 104 ? -7.433 -10.184 4.284 1.00 64.62 104 PRO A N 1
ATOM 822 C CA . PRO A 1 104 ? -6.580 -10.069 5.463 1.00 64.62 104 PRO A CA 1
ATOM 823 C C . PRO A 1 104 ? -6.932 -8.845 6.310 1.00 64.62 104 PRO A C 1
ATOM 825 O O . PRO A 1 104 ? -6.962 -8.978 7.530 1.00 64.62 104 PRO A O 1
ATOM 828 N N . LEU A 1 105 ? -7.291 -7.707 5.702 1.00 63.22 105 LEU A N 1
ATOM 829 C CA . LEU A 1 105 ? -7.687 -6.506 6.443 1.00 63.22 105 LEU A CA 1
ATOM 830 C C . LEU A 1 105 ? -8.994 -6.725 7.217 1.00 63.22 105 LEU A C 1
ATOM 832 O O . LEU A 1 105 ? -9.060 -6.404 8.398 1.00 63.22 105 LEU A O 1
ATOM 836 N N . VAL A 1 106 ? -10.008 -7.334 6.593 1.00 65.00 106 VAL A N 1
ATOM 837 C CA . VAL A 1 106 ? -11.281 -7.665 7.252 1.00 65.00 106 VAL A CA 1
ATOM 838 C C . VAL A 1 106 ? -11.059 -8.704 8.342 1.00 65.00 106 VAL A C 1
ATOM 840 O O . VAL A 1 106 ? -11.526 -8.497 9.450 1.00 65.00 106 VAL A O 1
ATOM 843 N N . ARG A 1 107 ? -10.290 -9.777 8.105 1.00 68.00 107 ARG A N 1
ATOM 844 C CA . ARG A 1 107 ? -9.971 -10.749 9.169 1.00 68.00 107 ARG A CA 1
ATOM 845 C C . ARG A 1 107 ? -9.213 -10.114 10.332 1.00 68.00 107 ARG A C 1
ATOM 847 O O . ARG A 1 107 ? -9.455 -10.487 11.478 1.00 68.00 107 ARG A O 1
ATOM 854 N N . PHE A 1 108 ? -8.312 -9.178 10.043 1.00 68.38 108 PHE A N 1
ATOM 855 C CA . PHE A 1 108 ? -7.574 -8.438 11.055 1.00 68.38 108 PHE A CA 1
ATOM 856 C C . PHE A 1 108 ? -8.503 -7.519 11.859 1.00 68.38 108 PHE A C 1
ATOM 858 O O . PHE A 1 108 ? -8.542 -7.620 13.080 1.00 68.38 108 PHE A O 1
ATOM 865 N N . LEU A 1 109 ? -9.324 -6.707 11.185 1.00 66.06 109 LEU A N 1
ATOM 866 C CA . LEU A 1 109 ? -10.337 -5.842 11.797 1.00 66.06 109 LEU A CA 1
ATOM 867 C C . LEU A 1 109 ? -11.360 -6.637 12.608 1.00 66.06 109 LEU A C 1
ATOM 869 O O . LEU A 1 109 ? -11.670 -6.241 13.723 1.00 66.06 109 LEU A O 1
ATOM 873 N N . SER A 1 110 ? -11.848 -7.770 12.100 1.00 71.19 110 SER A N 1
ATOM 874 C CA . SER A 1 110 ? -12.769 -8.649 12.823 1.00 71.19 110 SER A CA 1
ATOM 875 C C . SER A 1 110 ? -12.118 -9.212 14.080 1.00 71.19 110 SER A C 1
ATOM 877 O O . SER A 1 110 ? -12.715 -9.125 15.145 1.00 71.19 110 SER A O 1
ATOM 879 N N . LYS A 1 111 ? -10.882 -9.724 14.000 1.00 70.81 111 LYS A N 1
ATOM 880 C CA . LYS A 1 111 ? -10.147 -10.178 15.192 1.00 70.81 111 LYS A CA 1
ATOM 881 C C . LYS A 1 111 ? -9.888 -9.053 16.185 1.00 70.81 111 LYS A C 1
ATOM 883 O O . LYS A 1 111 ? -9.862 -9.313 17.376 1.00 70.81 111 LYS A O 1
ATOM 888 N N . LEU A 1 112 ? -9.669 -7.831 15.711 1.00 64.62 112 LEU A N 1
ATOM 889 C CA . LEU A 1 112 ? -9.372 -6.701 16.578 1.00 64.62 112 LEU A CA 1
ATOM 890 C C . LEU A 1 112 ? -10.643 -6.142 17.222 1.00 64.62 112 LEU A C 1
ATOM 892 O O . LEU A 1 112 ? -10.609 -5.841 18.400 1.00 64.62 112 LEU A O 1
ATOM 896 N N . LEU A 1 113 ? -11.762 -6.042 16.498 1.00 63.47 113 LEU A N 1
ATOM 897 C CA . LEU A 1 113 ? -13.037 -5.514 17.000 1.00 63.47 113 LEU A CA 1
ATOM 898 C C . LEU A 1 113 ? -13.841 -6.513 17.839 1.00 63.47 113 LEU A C 1
ATOM 900 O O . LEU A 1 113 ? -14.475 -6.080 18.799 1.00 63.47 113 LEU A O 1
ATOM 904 N N . LEU A 1 114 ? -13.834 -7.803 17.487 1.00 62.84 114 LEU A N 1
ATOM 905 C CA . LEU A 1 114 ? -14.571 -8.858 18.203 1.00 62.84 114 LEU A CA 1
ATOM 906 C C . LEU A 1 114 ? -13.754 -9.529 19.320 1.00 62.84 114 LEU A C 1
ATOM 908 O O . LEU A 1 114 ? -14.306 -10.358 20.038 1.00 62.84 114 LEU A O 1
ATOM 912 N N . SER A 1 115 ? -12.469 -9.181 19.465 1.00 49.72 115 SER A N 1
ATOM 913 C CA . SER A 1 115 ? -11.673 -9.458 20.670 1.00 49.72 115 SER A CA 1
ATOM 914 C C . SER A 1 115 ? -11.700 -8.278 21.632 1.00 49.72 115 SER A C 1
ATOM 916 O O . SER A 1 115 ? -11.360 -8.545 22.800 1.00 49.72 115 SER A O 1
#

Radius of gyration: 29.85 Å; chains: 1; bounding box: 70×15×85 Å